Protein AF-A0A8H3U8Z6-F1 (afdb_monomer_lite)

Radius of gyration: 27.69 Å; chains: 1; bounding box: 35×63×75 Å

Organism: Venturia inaequalis (NCBI:txid5025)

Foldseek 3Di:
DDDDDDDDDDDDDDDDDDDDDDDPDPDPDPPPPPPPVPPPPPPDLVNDPLVVNLVVLLVVLLVCLVVCLVQVVVVHPDDVLVVVLVVCCVVCVVCNVSSVVSSVVSVVSSVVVNVPPPPPD

Structure (mmCIF, N/CA/C/O backbone):
data_AF-A0A8H3U8Z6-F1
#
_entry.id   AF-A0A8H3U8Z6-F1
#
loop_
_atom_site.group_PDB
_atom_site.id
_atom_site.type_symbol
_atom_site.label_atom_id
_atom_site.label_alt_id
_atom_site.label_comp_id
_atom_site.label_asym_id
_atom_site.label_entity_id
_atom_site.label_seq_id
_atom_site.pdbx_PDB_ins_code
_atom_site.Cartn_x
_atom_site.Cartn_y
_atom_site.Cartn_z
_atom_site.occupancy
_atom_site.B_iso_or_equiv
_atom_site.auth_seq_id
_atom_site.auth_comp_id
_atom_site.auth_asym_id
_atom_site.auth_atom_id
_atom_site.pdbx_PDB_model_num
ATOM 1 N N . MET A 1 1 ? -4.877 43.850 43.591 1.00 43.06 1 MET A N 1
ATOM 2 C CA . MET A 1 1 ? -3.431 43.892 43.272 1.00 43.06 1 MET A CA 1
ATOM 3 C C . MET A 1 1 ? -3.262 43.797 41.755 1.00 43.06 1 MET A C 1
ATOM 5 O O . MET A 1 1 ? -3.881 42.905 41.186 1.00 43.06 1 MET A O 1
ATOM 9 N N . PRO A 1 2 ? -2.539 44.722 41.093 1.00 38.00 2 PRO A N 1
ATOM 10 C CA . PRO A 1 2 ? -2.425 44.768 39.631 1.00 38.00 2 PRO A CA 1
ATOM 11 C C . PRO A 1 2 ? -1.132 44.137 39.051 1.00 38.00 2 PRO A C 1
ATOM 13 O O . PRO A 1 2 ? -0.044 44.412 39.544 1.00 38.00 2 PRO A O 1
ATOM 16 N N . LEU A 1 3 ? -1.323 43.420 37.924 1.00 47.91 3 LEU A N 1
ATOM 17 C CA . LEU A 1 3 ? -0.435 43.037 36.792 1.00 47.91 3 LEU A CA 1
ATOM 18 C C . LEU A 1 3 ? 0.716 42.020 36.997 1.00 47.91 3 LEU A C 1
ATOM 20 O O . LEU A 1 3 ? 1.410 42.032 38.007 1.00 47.91 3 LEU A O 1
ATOM 24 N N . PRO A 1 4 ? 0.998 41.213 35.947 1.00 47.50 4 PRO A N 1
ATOM 25 C CA . PRO A 1 4 ? 2.132 41.584 35.098 1.00 47.50 4 PRO A CA 1
ATOM 26 C C . PRO A 1 4 ? 1.834 41.635 33.590 1.00 47.50 4 PRO A C 1
ATOM 28 O O . PRO A 1 4 ? 1.017 40.908 33.033 1.00 47.50 4 PRO A O 1
ATOM 31 N N . LYS A 1 5 ? 2.559 42.554 32.949 1.00 48.28 5 LYS A N 1
ATOM 32 C CA . LYS A 1 5 ? 2.615 42.846 31.515 1.00 48.28 5 LYS A CA 1
ATOM 33 C C . LYS A 1 5 ? 3.477 41.793 30.815 1.00 48.28 5 LYS A C 1
ATOM 35 O O . LYS A 1 5 ? 4.610 41.585 31.242 1.00 48.28 5 LYS A O 1
ATOM 40 N N . ILE A 1 6 ? 3.010 41.232 29.701 1.00 50.91 6 ILE A N 1
ATOM 41 C CA . ILE A 1 6 ? 3.885 40.526 28.757 1.00 50.91 6 ILE A CA 1
ATOM 42 C C . ILE A 1 6 ? 3.937 41.324 27.456 1.00 50.91 6 ILE A C 1
ATOM 44 O O . ILE A 1 6 ? 2.929 41.627 26.824 1.00 50.91 6 ILE A O 1
ATOM 48 N N . PHE A 1 7 ? 5.164 41.715 27.133 1.00 45.56 7 PHE A N 1
ATOM 49 C CA . PHE A 1 7 ? 5.612 42.338 25.900 1.00 45.56 7 PHE A CA 1
ATOM 50 C C . PHE A 1 7 ? 5.403 41.398 24.707 1.00 45.56 7 PHE A C 1
ATOM 52 O O . PHE A 1 7 ? 5.971 40.312 24.686 1.00 45.56 7 PHE A O 1
ATOM 59 N N . THR A 1 8 ? 4.767 41.881 23.644 1.00 41.66 8 THR A N 1
ATOM 60 C CA . THR A 1 8 ? 5.041 41.404 22.281 1.00 41.66 8 THR A CA 1
ATOM 61 C C . THR A 1 8 ? 5.208 42.613 21.370 1.00 41.66 8 THR A C 1
ATOM 63 O O . THR A 1 8 ? 4.248 43.292 21.012 1.00 41.66 8 THR A O 1
ATOM 66 N N . LYS A 1 9 ? 6.467 42.922 21.038 1.00 44.34 9 LYS A N 1
ATOM 67 C CA . LYS A 1 9 ? 6.828 43.904 20.010 1.00 44.34 9 LYS A CA 1
ATOM 68 C C . LYS A 1 9 ? 6.349 43.380 18.654 1.00 44.34 9 LYS A C 1
ATOM 70 O O . LYS A 1 9 ? 6.843 42.359 18.191 1.00 44.34 9 LYS A O 1
ATOM 75 N N . ALA A 1 10 ? 5.444 44.105 18.005 1.00 45.72 10 ALA A N 1
ATOM 76 C CA . ALA A 1 10 ? 5.161 43.922 16.588 1.00 45.72 10 ALA A CA 1
ATOM 77 C C . ALA A 1 10 ? 6.365 44.424 15.772 1.00 45.72 10 ALA A C 1
ATOM 79 O O . ALA A 1 10 ? 6.682 45.617 15.784 1.00 45.72 10 ALA A O 1
ATOM 80 N N . GLN A 1 11 ? 7.064 43.518 15.088 1.00 44.84 11 GLN A N 1
ATOM 81 C CA . GLN A 1 11 ? 8.064 43.882 14.088 1.00 44.84 11 GLN A CA 1
ATOM 82 C C . GLN A 1 11 ? 7.348 44.470 12.868 1.00 44.84 11 GLN A C 1
ATOM 84 O O . GLN A 1 11 ? 6.692 43.764 12.110 1.00 44.84 11 GLN A O 1
ATOM 89 N N . LYS A 1 12 ? 7.481 45.787 12.688 1.00 41.56 12 LYS A N 1
ATOM 90 C CA . LYS A 1 12 ? 7.187 46.470 11.426 1.00 41.56 12 LYS A CA 1
ATOM 91 C C . LYS A 1 12 ? 8.348 46.209 10.471 1.00 41.56 12 LYS A C 1
ATOM 93 O O . LYS A 1 12 ? 9.427 46.768 10.659 1.00 41.56 12 LYS A O 1
ATOM 98 N N . THR A 1 13 ? 8.147 45.376 9.457 1.00 46.91 13 THR A N 1
ATOM 99 C CA . THR A 1 13 ? 9.056 45.320 8.312 1.00 46.91 13 THR A CA 1
ATOM 100 C C . THR A 1 13 ? 8.721 46.465 7.359 1.00 46.91 13 THR A C 1
ATOM 102 O O . THR A 1 13 ? 7.623 46.583 6.822 1.00 46.91 13 THR A O 1
ATOM 105 N N . SER A 1 14 ? 9.694 47.363 7.239 1.00 40.03 14 SER A N 1
ATOM 106 C CA . SER A 1 14 ? 9.755 48.484 6.307 1.00 40.03 14 SER A CA 1
ATOM 107 C C . SER A 1 14 ? 9.766 47.978 4.860 1.00 40.03 14 SER A C 1
ATOM 109 O O . SER A 1 14 ? 10.650 47.204 4.488 1.00 40.03 14 SER A O 1
ATOM 111 N N . PHE A 1 15 ? 8.811 48.426 4.044 1.00 40.47 15 PHE A N 1
ATOM 112 C CA . PHE A 1 15 ? 8.914 48.353 2.588 1.00 40.47 15 PHE A CA 1
ATOM 113 C C . PHE A 1 15 ? 9.655 49.603 2.108 1.00 40.47 15 PHE A C 1
ATOM 115 O O . PHE A 1 15 ? 9.142 50.715 2.193 1.00 40.47 15 PHE A O 1
ATOM 122 N N . ASN A 1 16 ? 10.890 49.415 1.642 1.00 44.62 16 ASN A N 1
ATOM 123 C CA . ASN A 1 16 ? 11.675 50.469 1.013 1.00 44.62 16 ASN A CA 1
ATOM 124 C C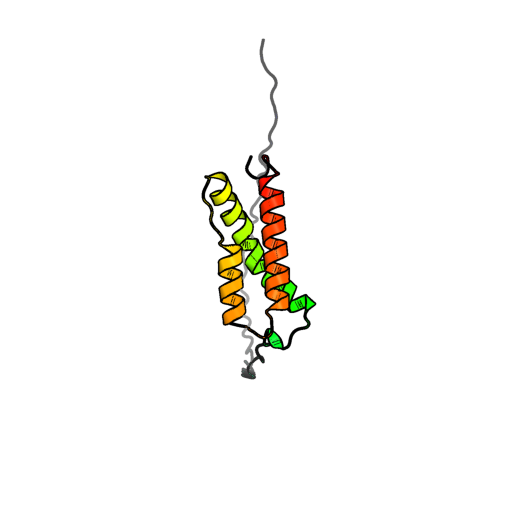 . ASN A 1 16 ? 11.152 50.742 -0.403 1.00 44.62 16 ASN A C 1
ATOM 126 O O . ASN A 1 16 ? 11.315 49.915 -1.301 1.00 44.62 16 ASN A O 1
ATOM 130 N N . ASP A 1 17 ? 10.611 51.942 -0.593 1.00 46.44 17 ASP A N 1
ATOM 131 C CA . ASP A 1 17 ? 10.467 52.619 -1.878 1.00 46.44 17 ASP A CA 1
ATOM 132 C C . ASP A 1 17 ? 11.842 52.797 -2.538 1.00 46.44 17 ASP A C 1
ATOM 134 O O . ASP A 1 17 ? 12.680 53.579 -2.078 1.00 46.44 17 ASP A O 1
ATOM 138 N N . ARG A 1 18 ? 12.086 52.102 -3.653 1.00 42.56 18 ARG A N 1
ATOM 139 C CA . ARG A 1 18 ? 13.115 52.517 -4.613 1.00 42.56 18 ARG A CA 1
ATOM 140 C C . ARG A 1 18 ? 12.588 52.443 -6.036 1.00 42.56 18 ARG A C 1
ATOM 142 O O . ARG A 1 18 ? 12.449 51.378 -6.628 1.00 42.56 18 ARG A O 1
ATOM 149 N N . ALA A 1 19 ? 12.358 53.646 -6.552 1.00 45.41 19 ALA A N 1
ATOM 150 C CA . ALA A 1 19 ? 12.084 53.998 -7.930 1.00 45.41 19 ALA A CA 1
ATOM 151 C C . ALA A 1 19 ? 12.963 53.228 -8.930 1.00 45.41 19 ALA A C 1
ATOM 153 O O . ALA A 1 19 ? 14.195 53.303 -8.898 1.00 45.41 19 ALA A O 1
ATOM 154 N N . ILE A 1 20 ? 12.310 52.539 -9.863 1.00 48.22 20 ILE A N 1
ATOM 155 C CA . ILE A 1 20 ? 12.952 51.947 -11.033 1.00 48.22 20 ILE A CA 1
ATOM 156 C C . ILE A 1 20 ? 13.068 53.055 -12.081 1.00 48.22 20 ILE A C 1
ATOM 158 O O . ILE A 1 20 ? 12.082 53.473 -12.679 1.00 48.22 20 ILE A O 1
ATOM 162 N N . LYS A 1 21 ? 14.290 53.568 -12.254 1.00 46.78 21 LYS A N 1
ATOM 163 C CA . LYS A 1 21 ? 14.646 54.498 -13.328 1.00 46.78 21 LYS A CA 1
ATOM 164 C C . LYS A 1 21 ? 14.688 53.767 -14.667 1.00 46.78 21 LYS A C 1
ATOM 166 O O . LYS A 1 21 ? 15.390 52.766 -14.812 1.00 46.78 21 LYS A O 1
ATOM 171 N N . ASP A 1 22 ? 14.011 54.361 -15.639 1.00 48.50 22 ASP A N 1
ATOM 172 C CA . ASP A 1 22 ? 14.107 54.082 -17.064 1.00 48.50 22 ASP A CA 1
ATOM 173 C C . ASP A 1 22 ? 15.555 53.929 -17.544 1.00 48.50 22 ASP A C 1
ATOM 175 O O . ASP A 1 22 ? 16.377 54.843 -17.422 1.00 48.50 22 ASP A O 1
ATOM 179 N N . LYS A 1 23 ? 15.847 52.802 -18.197 1.00 52.62 23 LYS A N 1
ATOM 180 C CA . LYS A 1 23 ? 16.920 52.717 -19.191 1.00 52.62 23 LYS A CA 1
ATOM 181 C C . LYS A 1 23 ? 16.410 51.984 -20.425 1.00 52.62 23 LYS A C 1
ATOM 183 O O . LYS A 1 23 ? 16.369 50.758 -20.476 1.00 52.62 23 LYS A O 1
ATOM 188 N N . LYS A 1 24 ? 16.057 52.777 -21.442 1.00 49.38 24 LYS A N 1
ATOM 189 C CA . LYS A 1 24 ? 15.929 52.351 -22.840 1.00 49.38 24 LYS A CA 1
ATOM 190 C C . LYS A 1 24 ? 17.276 51.790 -23.303 1.00 49.38 24 LYS A C 1
ATOM 192 O O . LYS A 1 24 ? 18.193 52.543 -23.611 1.00 49.38 24 LYS A O 1
ATOM 197 N N . GLY A 1 25 ? 17.385 50.468 -23.337 1.00 41.38 25 GLY A N 1
ATOM 198 C CA . GLY A 1 25 ? 18.468 49.737 -23.986 1.00 41.38 25 GLY A CA 1
ATOM 199 C C . GLY A 1 25 ? 17.861 48.801 -25.018 1.00 41.38 25 GLY A C 1
ATOM 200 O O . GLY A 1 25 ? 17.328 47.753 -24.671 1.00 41.38 25 GLY A O 1
ATOM 201 N N . MET A 1 26 ? 17.893 49.203 -26.286 1.00 49.44 26 MET A N 1
ATOM 202 C CA . MET A 1 26 ? 17.404 48.408 -27.409 1.00 49.44 26 MET A CA 1
ATOM 203 C C . MET A 1 26 ? 18.391 47.264 -27.679 1.00 49.44 26 MET A C 1
ATOM 205 O O . MET A 1 26 ? 19.286 47.382 -28.511 1.00 49.44 26 MET A O 1
ATOM 209 N N . ILE A 1 27 ? 18.258 46.159 -26.946 1.00 55.81 27 ILE A N 1
ATOM 210 C CA . ILE A 1 27 ? 19.004 44.929 -27.218 1.00 55.81 27 ILE A CA 1
ATOM 211 C C . ILE A 1 27 ? 18.184 44.130 -28.234 1.00 55.81 27 ILE A C 1
ATOM 213 O O . ILE A 1 27 ? 17.166 43.530 -27.894 1.00 55.81 27 ILE A O 1
ATOM 217 N N . LYS A 1 28 ? 18.624 44.124 -29.500 1.00 49.50 28 LYS A N 1
ATOM 218 C CA . LYS A 1 28 ? 18.185 43.136 -30.498 1.00 49.50 28 LYS A CA 1
ATOM 219 C C . LYS A 1 28 ? 18.644 41.753 -30.027 1.00 49.50 28 LYS A C 1
ATOM 221 O O . LYS A 1 28 ? 19.723 41.289 -30.386 1.00 49.50 28 LYS A O 1
ATOM 226 N N . ALA A 1 29 ? 17.827 41.100 -29.207 1.00 49.59 29 ALA A N 1
ATOM 227 C CA . ALA A 1 29 ? 17.976 39.687 -28.910 1.00 49.59 29 ALA A CA 1
ATOM 228 C C . ALA A 1 29 ? 17.641 38.909 -30.188 1.00 49.59 29 ALA A C 1
ATOM 230 O O . ALA A 1 29 ? 16.489 38.833 -30.615 1.00 49.59 29 ALA A O 1
ATOM 231 N N . LYS A 1 30 ? 18.669 38.365 -30.839 1.00 51.84 30 LYS A N 1
ATOM 232 C CA . LYS A 1 30 ? 18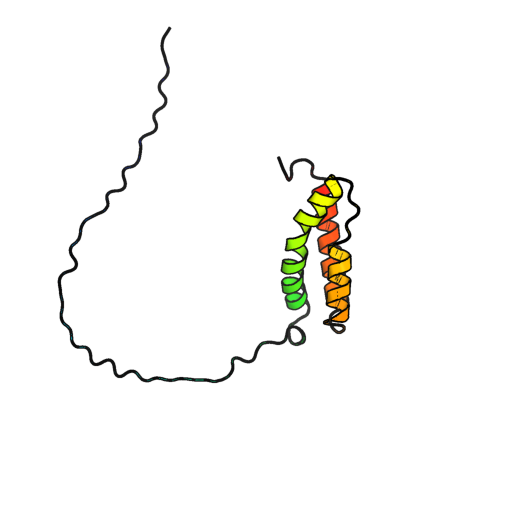.508 37.382 -31.908 1.00 51.84 30 LYS A CA 1
ATOM 233 C C . LYS A 1 30 ? 17.960 36.116 -31.244 1.00 51.84 30 LYS A C 1
ATOM 235 O O . LYS A 1 30 ? 18.724 35.321 -30.708 1.00 51.84 30 LYS A O 1
ATOM 240 N N . MET A 1 31 ? 16.633 35.990 -31.198 1.00 54.97 31 MET A N 1
ATOM 241 C CA . MET A 1 31 ? 15.942 34.791 -30.727 1.00 54.97 31 MET A CA 1
ATOM 242 C C . MET A 1 31 ? 16.304 33.631 -31.655 1.00 54.97 31 MET A C 1
ATOM 244 O O . MET A 1 31 ? 15.710 33.440 -32.713 1.00 54.97 31 MET A O 1
ATOM 248 N N . THR A 1 32 ? 17.316 32.857 -31.277 1.00 54.62 32 THR A N 1
ATOM 249 C CA . THR A 1 32 ? 17.494 31.512 -31.809 1.00 54.62 32 THR A CA 1
ATOM 250 C C . THR A 1 32 ? 16.451 30.636 -31.133 1.00 54.62 32 THR A C 1
ATOM 252 O O . THR A 1 32 ? 16.674 30.131 -30.034 1.00 54.62 32 THR A O 1
ATOM 255 N N . ASN A 1 33 ? 15.297 30.482 -31.781 1.00 56.09 33 ASN A N 1
ATOM 256 C CA . ASN A 1 33 ? 14.334 29.440 -31.452 1.00 56.09 33 ASN A CA 1
ATOM 257 C C . ASN A 1 33 ? 14.966 28.088 -31.798 1.00 56.09 33 ASN A C 1
ATOM 259 O O . ASN A 1 33 ? 14.721 27.521 -32.860 1.00 56.09 33 ASN A O 1
ATOM 263 N N . THR A 1 34 ? 15.813 27.563 -30.917 1.00 54.00 34 THR A N 1
ATOM 264 C CA . THR A 1 34 ? 16.146 26.142 -30.915 1.00 54.00 34 THR A CA 1
ATOM 265 C C . THR A 1 34 ? 14.984 25.402 -30.275 1.00 54.00 34 THR A C 1
ATOM 267 O O . THR A 1 34 ? 15.037 24.943 -29.136 1.00 54.00 34 THR A O 1
ATOM 270 N N . THR A 1 35 ? 13.900 25.275 -31.038 1.00 59.06 35 THR A N 1
ATOM 271 C CA . THR A 1 35 ? 12.832 24.317 -30.768 1.00 59.06 35 THR A CA 1
ATOM 272 C C . THR A 1 35 ? 13.412 22.921 -30.995 1.00 59.06 35 THR A C 1
ATOM 274 O O . THR A 1 35 ? 13.201 22.286 -32.022 1.00 59.06 35 THR A O 1
ATOM 277 N N . SER A 1 36 ? 14.224 22.442 -30.049 1.00 52.25 36 SER A N 1
ATOM 278 C CA . SER A 1 36 ? 14.622 21.039 -29.987 1.00 52.25 36 SER A CA 1
ATOM 279 C C . SER A 1 36 ? 13.408 20.243 -29.513 1.00 52.25 36 SER A C 1
ATOM 281 O O . SER A 1 36 ? 13.298 19.886 -28.342 1.00 52.25 36 SER A O 1
ATOM 283 N N . SER A 1 37 ? 12.495 19.954 -30.437 1.00 62.41 37 SER A N 1
ATOM 284 C CA . SER A 1 37 ? 11.334 19.076 -30.264 1.00 62.41 37 SER A CA 1
ATOM 285 C C . SER A 1 37 ? 11.726 17.594 -30.225 1.00 62.41 37 SER A C 1
ATOM 287 O O . SER A 1 37 ? 11.023 16.736 -30.755 1.00 62.41 37 SER A O 1
ATOM 289 N N . LYS A 1 38 ? 12.859 17.253 -29.597 1.00 63.84 38 LYS A N 1
ATOM 290 C CA . LYS A 1 38 ? 13.150 15.847 -29.320 1.00 63.84 38 LYS A CA 1
ATOM 291 C C . LYS A 1 38 ? 12.161 15.396 -28.245 1.00 63.84 38 LYS A C 1
ATOM 293 O O . LYS A 1 38 ? 12.171 15.990 -27.162 1.00 63.84 38 LYS A O 1
ATOM 298 N N . PRO A 1 39 ? 11.311 14.389 -28.506 1.00 59.91 39 PRO A N 1
ATOM 299 C CA . PRO A 1 39 ? 10.439 13.858 -27.474 1.00 59.91 39 PRO A CA 1
ATOM 300 C C . PRO A 1 39 ? 11.329 13.393 -26.322 1.00 59.91 39 PRO A C 1
ATOM 302 O O . PRO A 1 39 ? 12.224 12.563 -26.511 1.00 59.91 39 PRO A O 1
ATOM 305 N N . LYS A 1 40 ? 11.134 13.974 -25.131 1.00 65.50 40 LYS A N 1
ATOM 306 C CA . LYS A 1 40 ? 11.733 13.431 -23.911 1.00 65.50 40 LYS A CA 1
ATOM 307 C C . LYS A 1 40 ? 11.220 12.000 -23.822 1.00 65.50 40 LYS A C 1
ATOM 309 O O . LYS A 1 40 ? 10.013 11.805 -23.713 1.00 65.50 40 LYS A O 1
ATOM 314 N N . LYS A 1 41 ? 12.113 11.014 -23.948 1.00 64.12 41 LYS A N 1
ATOM 315 C CA . LYS A 1 41 ? 11.756 9.607 -23.763 1.00 64.12 41 LYS A CA 1
ATOM 316 C C . LYS A 1 41 ? 11.139 9.504 -22.374 1.00 64.12 41 LYS A C 1
ATOM 318 O O . LYS A 1 41 ? 11.836 9.713 -21.384 1.0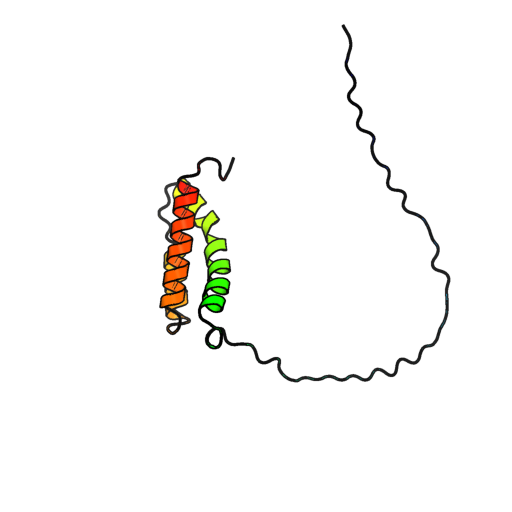0 64.12 41 LYS A O 1
ATOM 323 N N . THR A 1 42 ? 9.834 9.279 -22.307 1.00 61.56 42 THR A N 1
ATOM 324 C CA . THR A 1 42 ? 9.150 8.991 -21.052 1.00 61.56 42 THR A CA 1
ATOM 325 C C . THR A 1 42 ? 9.776 7.713 -20.523 1.00 61.56 42 THR A C 1
ATOM 327 O O . THR A 1 42 ? 9.656 6.663 -21.158 1.00 61.56 42 THR A O 1
ATOM 330 N N . ALA A 1 43 ? 10.532 7.812 -19.429 1.00 65.56 43 ALA A N 1
ATOM 331 C CA . ALA A 1 43 ? 11.058 6.634 -18.763 1.00 65.56 43 ALA A CA 1
ATOM 332 C C . ALA A 1 43 ? 9.854 5.782 -18.353 1.00 65.56 43 ALA A C 1
ATOM 334 O O . ALA A 1 43 ? 8.995 6.237 -17.599 1.00 65.56 43 ALA A O 1
ATOM 335 N N . SER A 1 44 ? 9.743 4.587 -18.928 1.00 79.12 44 SER A N 1
ATOM 336 C CA . SER A 1 44 ? 8.690 3.652 -18.551 1.00 79.12 44 SER A CA 1
ATOM 337 C C . SER A 1 44 ? 8.980 3.151 -17.142 1.00 79.12 44 SER A C 1
ATOM 339 O O . SER A 1 44 ? 10.131 2.819 -16.843 1.00 79.12 44 SER A O 1
ATOM 341 N N . LEU A 1 45 ? 7.954 3.046 -16.295 1.00 78.75 45 LEU A N 1
ATOM 342 C CA . LEU A 1 45 ? 8.080 2.494 -14.942 1.00 78.75 45 LEU A CA 1
ATOM 343 C C . LEU A 1 45 ? 8.792 1.131 -14.962 1.00 78.75 45 LEU A C 1
ATOM 345 O O . LEU A 1 45 ? 9.624 0.850 -14.107 1.00 78.75 45 LEU A O 1
ATOM 349 N N . LEU A 1 46 ? 8.529 0.318 -15.988 1.00 82.69 46 LEU A N 1
ATOM 350 C CA . LEU A 1 46 ? 9.106 -1.018 -16.154 1.00 82.69 46 LEU A CA 1
ATOM 351 C C . LEU A 1 46 ? 10.617 -1.013 -16.412 1.00 82.69 46 LEU A C 1
ATOM 353 O O . LEU A 1 46 ? 11.283 -1.999 -16.116 1.00 82.69 46 LEU A O 1
ATOM 357 N N . SER A 1 47 ? 11.154 0.084 -16.950 1.00 87.31 47 SER A N 1
ATOM 358 C CA . SER A 1 47 ? 12.588 0.229 -17.230 1.00 87.31 47 SER A CA 1
ATOM 359 C C . SER A 1 47 ? 13.412 0.614 -16.000 1.00 87.31 47 SER A C 1
ATOM 361 O O . SER A 1 47 ? 14.641 0.629 -16.063 1.00 87.31 47 SER A O 1
ATOM 363 N N . LEU A 1 48 ? 12.746 0.946 -14.891 1.00 86.56 48 LEU A N 1
ATOM 364 C CA . LEU A 1 48 ? 13.407 1.364 -13.666 1.00 86.56 48 LEU A CA 1
ATOM 365 C C . LEU A 1 48 ? 13.835 0.156 -12.816 1.00 86.56 48 LEU A C 1
ATOM 367 O O . LEU A 1 48 ? 13.125 -0.854 -12.780 1.00 86.56 48 LEU A O 1
ATOM 371 N N . PRO A 1 49 ? 14.955 0.276 -12.078 1.00 90.50 49 PRO A N 1
ATOM 372 C CA . PRO A 1 49 ? 15.323 -0.655 -11.022 1.00 90.50 49 PRO A CA 1
ATOM 373 C C . PRO A 1 49 ? 14.194 -0.860 -10.018 1.00 90.50 49 PRO A C 1
ATOM 375 O O . PRO A 1 49 ? 13.422 0.059 -9.722 1.00 90.50 49 PRO A O 1
ATOM 378 N N . ARG A 1 50 ? 14.148 -2.067 -9.459 1.00 89.75 50 ARG A N 1
ATOM 379 C CA . ARG A 1 50 ? 13.117 -2.500 -8.517 1.00 89.75 50 ARG A CA 1
ATOM 380 C C . ARG A 1 50 ? 12.947 -1.520 -7.356 1.00 89.75 50 ARG A C 1
ATOM 382 O O . ARG A 1 50 ? 11.820 -1.156 -7.031 1.00 89.75 50 ARG A O 1
ATOM 389 N N . GLU A 1 51 ? 14.051 -1.046 -6.782 1.00 91.25 51 GLU A N 1
ATOM 390 C CA . GLU A 1 51 ? 14.042 -0.112 -5.654 1.00 91.25 51 GLU A CA 1
ATOM 391 C C . GLU A 1 51 ? 13.329 1.200 -6.008 1.00 91.25 51 GLU A C 1
ATOM 393 O O . GLU A 1 51 ? 12.528 1.704 -5.221 1.00 91.25 51 GLU A O 1
ATOM 398 N N . LEU A 1 52 ? 13.560 1.734 -7.213 1.00 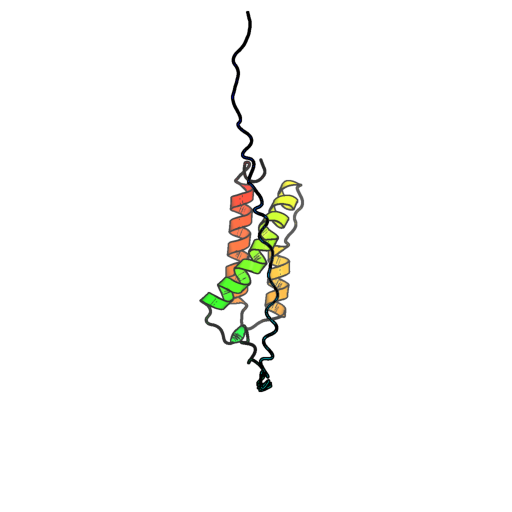90.75 52 LEU A N 1
ATOM 399 C CA . LEU A 1 52 ? 12.918 2.972 -7.663 1.00 90.75 52 LEU A CA 1
ATOM 400 C C . LEU A 1 52 ? 11.433 2.764 -7.969 1.00 90.75 52 LEU A C 1
ATOM 402 O O . LEU A 1 52 ? 10.622 3.629 -7.642 1.00 90.75 52 LEU A O 1
ATOM 406 N N . ARG A 1 53 ? 11.053 1.615 -8.546 1.00 91.38 53 ARG A N 1
ATOM 407 C CA . ARG A 1 53 ? 9.633 1.283 -8.765 1.00 91.38 53 ARG A CA 1
ATOM 408 C C . ARG A 1 53 ? 8.874 1.240 -7.445 1.00 91.38 53 ARG A C 1
ATOM 410 O O . ARG A 1 53 ? 7.807 1.834 -7.336 1.00 91.38 53 ARG A O 1
ATOM 417 N N . GLN A 1 54 ? 9.454 0.595 -6.435 1.00 93.31 54 GLN A N 1
ATOM 418 C CA . GLN A 1 54 ? 8.867 0.528 -5.100 1.00 93.31 54 GLN A CA 1
ATOM 419 C C . GLN A 1 54 ? 8.760 1.910 -4.460 1.00 93.31 54 GLN A C 1
ATOM 421 O O . GLN A 1 54 ? 7.707 2.230 -3.932 1.00 93.31 54 GLN A O 1
ATOM 426 N N . GLN A 1 55 ? 9.791 2.756 -4.542 1.00 92.44 55 GLN A N 1
ATOM 427 C CA . GLN A 1 55 ? 9.725 4.121 -4.000 1.00 92.44 55 GLN A CA 1
ATOM 428 C C . GLN A 1 55 ? 8.598 4.952 -4.622 1.00 92.44 55 GLN A C 1
ATOM 430 O O . GLN A 1 55 ? 7.898 5.658 -3.901 1.00 92.44 55 GLN A O 1
ATOM 435 N N . ILE A 1 56 ? 8.400 4.844 -5.940 1.00 90.88 56 ILE A N 1
ATOM 436 C CA . ILE A 1 56 ? 7.301 5.527 -6.634 1.00 90.88 56 ILE A CA 1
ATOM 437 C C . ILE A 1 56 ? 5.951 5.013 -6.119 1.00 90.88 56 ILE A C 1
ATOM 439 O O . ILE A 1 56 ? 5.111 5.811 -5.710 1.00 90.88 56 ILE A O 1
ATOM 443 N N . LEU A 1 57 ? 5.769 3.689 -6.072 1.00 92.38 57 LEU A N 1
ATOM 444 C CA . LEU A 1 57 ? 4.526 3.069 -5.602 1.00 92.38 57 LEU A CA 1
ATOM 445 C C . LEU A 1 57 ? 4.248 3.369 -4.119 1.00 92.38 57 LEU A C 1
ATOM 447 O O . LEU A 1 57 ? 3.100 3.591 -3.745 1.00 92.38 57 LEU A O 1
ATOM 451 N N . ILE A 1 58 ? 5.279 3.418 -3.267 1.00 94.31 58 ILE A N 1
ATOM 452 C CA . ILE A 1 58 ? 5.147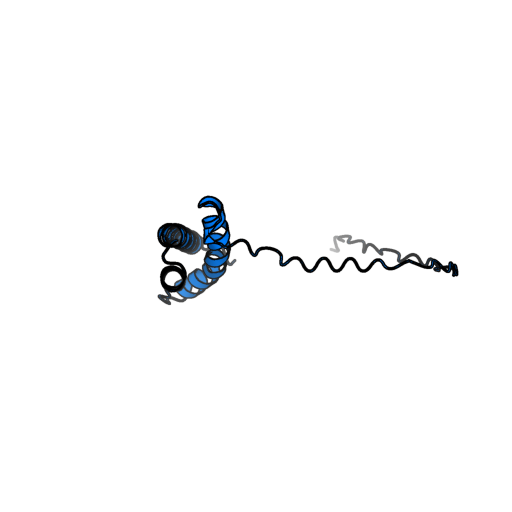 3.715 -1.829 1.00 94.31 58 ILE A CA 1
ATOM 453 C C . ILE A 1 58 ? 4.487 5.071 -1.609 1.00 94.31 58 ILE A C 1
ATOM 455 O O . ILE A 1 58 ? 3.630 5.187 -0.738 1.00 94.31 58 ILE A O 1
ATOM 459 N N . LEU A 1 59 ? 4.855 6.089 -2.389 1.00 91.81 59 LEU A N 1
ATOM 460 C CA . LEU A 1 59 ? 4.264 7.421 -2.253 1.00 91.81 59 LEU A CA 1
ATOM 461 C C . LEU A 1 59 ? 2.760 7.403 -2.538 1.00 91.81 59 LEU A C 1
ATOM 463 O O . LEU A 1 59 ? 1.993 8.031 -1.810 1.00 91.81 59 LEU A O 1
ATOM 467 N N . GLU A 1 60 ? 2.340 6.659 -3.562 1.00 90.81 60 GLU A N 1
ATOM 468 C CA . GLU A 1 60 ? 0.927 6.541 -3.923 1.00 90.81 60 GLU A CA 1
ATOM 469 C C . GLU A 1 60 ? 0.137 5.783 -2.856 1.00 90.81 60 GLU A C 1
ATOM 471 O O . GLU A 1 60 ? -0.915 6.249 -2.428 1.00 90.81 60 GLU A O 1
ATOM 476 N N . PHE A 1 61 ? 0.655 4.655 -2.371 1.00 93.94 61 PHE A N 1
ATOM 477 C CA . PHE A 1 61 ? -0.022 3.860 -1.345 1.00 93.94 61 PHE A CA 1
ATOM 478 C C . PHE A 1 61 ? -0.085 4.585 0.005 1.00 93.94 61 PHE A C 1
ATOM 480 O O . PHE A 1 61 ? -1.130 4.586 0.657 1.00 93.94 61 PHE A O 1
ATOM 487 N N . ASN A 1 62 ? 0.992 5.268 0.402 1.00 92.00 62 ASN A N 1
ATOM 488 C CA . ASN A 1 62 ? 1.037 6.021 1.656 1.00 92.00 62 ASN A CA 1
ATOM 489 C C . ASN A 1 62 ? 0.040 7.185 1.688 1.00 92.00 62 ASN A C 1
ATOM 491 O O . ASN A 1 62 ? -0.416 7.557 2.767 1.00 92.00 62 ASN A O 1
ATOM 495 N N . ALA A 1 63 ? -0.346 7.739 0.536 1.00 91.50 63 ALA A N 1
ATOM 496 C CA . ALA A 1 63 ? -1.367 8.783 0.479 1.00 91.50 63 ALA A CA 1
ATOM 497 C C . ALA A 1 63 ? -2.744 8.296 0.976 1.00 91.50 63 ALA A C 1
ATOM 499 O O . ALA A 1 63 ? -3.531 9.095 1.482 1.00 91.50 63 ALA A O 1
ATOM 500 N N . TYR A 1 64 ? -3.024 6.991 0.877 1.00 91.75 64 TYR A N 1
ATOM 501 C CA . TYR A 1 64 ? -4.288 6.391 1.315 1.00 91.75 64 TYR A CA 1
ATOM 502 C C . TYR A 1 64 ? -4.256 5.862 2.752 1.00 91.75 64 TYR A C 1
ATOM 504 O O . TYR A 1 64 ? -5.314 5.578 3.311 1.00 91.75 64 TYR A O 1
ATOM 512 N N . VAL A 1 65 ? -3.081 5.778 3.383 1.00 92.25 65 VAL A N 1
ATOM 513 C CA . VAL A 1 65 ? -2.932 5.290 4.765 1.00 92.25 65 VAL A CA 1
ATOM 514 C C . VAL A 1 65 ? -3.774 6.108 5.764 1.00 92.25 65 VAL A C 1
ATOM 516 O O . VAL A 1 65 ? -4.564 5.501 6.487 1.00 92.25 65 VAL A O 1
ATOM 519 N N . PRO A 1 66 ? -3.728 7.459 5.790 1.00 90.88 66 PRO A N 1
ATOM 520 C CA . PRO A 1 66 ? -4.556 8.242 6.715 1.00 90.88 66 PRO A CA 1
ATOM 521 C C . PRO A 1 66 ? -6.061 8.036 6.496 1.00 90.88 66 PRO A C 1
ATOM 523 O O . PRO A 1 66 ? -6.852 8.049 7.444 1.00 90.88 66 PRO A O 1
ATOM 526 N N . LEU A 1 67 ? -6.465 7.835 5.239 1.00 89.62 67 LEU A N 1
ATOM 527 C CA . LEU A 1 67 ? -7.858 7.612 4.872 1.00 89.62 67 LEU A CA 1
ATOM 528 C C . LEU A 1 67 ? -8.349 6.267 5.419 1.00 89.62 67 LEU A C 1
ATOM 530 O O . LEU A 1 67 ? -9.359 6.224 6.118 1.00 89.62 67 LEU A O 1
ATOM 534 N N . GLU A 1 68 ? -7.602 5.194 5.156 1.00 91.25 68 GLU A N 1
ATOM 535 C CA . GLU A 1 68 ? -7.885 3.846 5.659 1.00 91.25 68 GLU A CA 1
ATOM 536 C C . GLU A 1 68 ? -7.979 3.833 7.196 1.00 91.25 68 GLU A C 1
ATOM 538 O O . GLU A 1 68 ? -8.952 3.323 7.753 1.00 91.25 68 GLU A O 1
ATOM 543 N N . VAL A 1 69 ? -7.031 4.478 7.890 1.00 90.69 69 VAL A N 1
ATOM 544 C CA . VAL A 1 69 ? -7.041 4.621 9.359 1.00 90.69 69 VAL A CA 1
ATOM 545 C C . VAL A 1 69 ? -8.305 5.333 9.842 1.00 90.69 69 VAL A C 1
ATOM 547 O O . VAL A 1 69 ? -8.959 4.869 10.778 1.00 90.69 69 VAL A O 1
ATOM 550 N N . THR A 1 70 ? -8.673 6.449 9.206 1.00 88.50 70 THR A N 1
ATOM 551 C CA . THR A 1 70 ? -9.851 7.244 9.592 1.00 88.50 70 THR A CA 1
ATOM 552 C C . THR A 1 70 ? -11.131 6.414 9.532 1.00 88.50 70 THR A C 1
ATOM 554 O O . THR A 1 70 ? -11.958 6.487 10.441 1.00 88.50 70 THR A O 1
ATOM 557 N N . TYR A 1 71 ? -11.296 5.613 8.481 1.00 88.62 71 TYR A N 1
ATOM 558 C CA . TYR A 1 71 ? -12.470 4.765 8.312 1.00 88.62 71 TYR A CA 1
ATOM 559 C C . TYR A 1 71 ? -12.479 3.571 9.267 1.00 88.62 71 TYR A C 1
ATOM 561 O O . TYR A 1 71 ? -13.495 3.319 9.916 1.00 88.62 71 TYR A O 1
ATOM 569 N N . ARG A 1 72 ? -11.339 2.896 9.453 1.00 88.12 72 ARG A N 1
ATOM 570 C CA . ARG A 1 72 ? -11.235 1.793 10.420 1.00 88.12 72 ARG A CA 1
ATOM 571 C C . ARG A 1 72 ? -11.541 2.242 11.849 1.00 88.12 72 ARG A C 1
ATOM 573 O O . ARG A 1 72 ? -12.260 1.547 12.560 1.00 88.12 72 ARG A O 1
ATOM 580 N N . ARG A 1 73 ? -11.113 3.447 12.252 1.00 86.50 73 ARG A N 1
ATOM 581 C CA . ARG A 1 73 ? -11.475 4.043 13.558 1.00 86.50 73 ARG A CA 1
ATOM 582 C C . ARG A 1 73 ? -12.976 4.309 13.717 1.00 86.50 73 ARG A C 1
ATOM 584 O O . ARG A 1 73 ? -13.468 4.321 14.840 1.00 86.50 73 ARG A O 1
ATOM 591 N N . ARG A 1 74 ? -13.713 4.506 12.619 1.00 88.00 74 ARG A N 1
ATOM 592 C CA . ARG A 1 74 ? -15.183 4.646 12.621 1.00 88.00 74 ARG A CA 1
ATOM 593 C C . ARG A 1 74 ? -15.915 3.300 12.666 1.00 88.00 74 ARG A C 1
ATOM 595 O O . ARG A 1 74 ? -17.142 3.287 12.678 1.00 88.00 74 ARG A O 1
ATOM 602 N N . GLY A 1 75 ? -15.184 2.185 12.702 1.00 85.19 75 GLY A N 1
ATOM 603 C CA . GLY A 1 75 ? -15.740 0.833 12.651 1.00 85.19 75 GLY A CA 1
ATOM 604 C C . GLY A 1 75 ? -16.042 0.345 11.233 1.00 85.19 75 GLY A C 1
ATOM 605 O O . GLY A 1 75 ? -16.689 -0.687 11.073 1.00 85.19 75 GLY A O 1
ATOM 606 N N . GLU A 1 76 ? -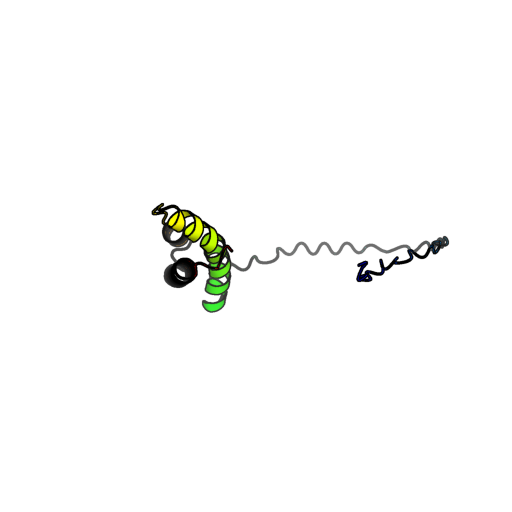15.588 1.060 10.200 1.00 86.69 76 GLU A N 1
ATOM 607 C CA . GLU A 1 76 ? -15.758 0.631 8.815 1.00 86.69 76 GLU A CA 1
ATOM 608 C C . GLU A 1 76 ? -14.624 -0.316 8.403 1.00 86.69 76 GLU A C 1
ATOM 610 O O . GLU A 1 76 ? -13.442 0.012 8.504 1.00 86.69 76 GLU A O 1
ATOM 615 N N . THR A 1 77 ? -14.976 -1.489 7.877 1.00 78.19 77 THR A N 1
ATOM 616 C CA . THR A 1 77 ? -14.021 -2.436 7.283 1.00 78.19 77 THR A CA 1
ATOM 617 C C . THR A 1 77 ? -13.778 -2.079 5.823 1.00 78.19 77 THR A C 1
ATOM 619 O O . THR A 1 77 ? -14.189 -2.793 4.902 1.00 78.19 77 THR A O 1
ATOM 622 N N . LEU A 1 78 ? -13.168 -0.919 5.601 1.00 79.38 78 LEU A N 1
ATOM 623 C CA . LEU A 1 78 ? -12.642 -0.589 4.287 1.00 79.38 78 LEU A CA 1
ATOM 624 C C . LEU A 1 78 ? -11.332 -1.335 4.062 1.00 79.38 78 LEU A C 1
ATOM 626 O O . LEU A 1 78 ? -10.658 -1.740 5.004 1.00 79.38 78 LEU A O 1
ATOM 630 N N . VAL A 1 79 ? -11.074 -1.602 2.787 1.00 86.00 79 VAL A N 1
ATOM 631 C CA . VAL A 1 79 ? -9.913 -2.354 2.318 1.00 86.00 79 VAL A CA 1
ATOM 632 C C . VAL A 1 79 ? -9.327 -1.607 1.119 1.00 86.00 79 VAL A C 1
ATOM 634 O O . VAL A 1 79 ? -9.195 -2.155 0.021 1.00 86.00 79 VAL A O 1
ATOM 637 N N . TYR A 1 80 ? -9.114 -0.292 1.265 1.00 89.12 80 TYR A N 1
ATOM 638 C CA . TYR A 1 80 ? -8.705 0.553 0.138 1.00 89.12 80 TYR A CA 1
ATOM 639 C C . TYR A 1 80 ? -7.334 0.158 -0.384 1.00 89.12 80 TYR A C 1
ATOM 641 O O . TYR A 1 80 ? -7.152 0.085 -1.597 1.00 89.12 80 TYR A O 1
ATOM 649 N N . ILE A 1 81 ? -6.399 -0.130 0.520 1.00 92.44 81 ILE A N 1
ATOM 650 C CA . ILE A 1 81 ? -5.036 -0.524 0.165 1.00 92.44 81 ILE A CA 1
ATOM 651 C C . ILE A 1 81 ? -5.045 -1.815 -0.660 1.00 92.44 81 ILE A C 1
ATOM 653 O O . ILE A 1 81 ? -4.411 -1.862 -1.714 1.00 92.44 81 ILE A O 1
ATOM 657 N N . ASP A 1 82 ? -5.817 -2.827 -0.260 1.00 92.38 82 ASP A N 1
ATOM 658 C CA . ASP A 1 82 ? -5.838 -4.095 -0.999 1.00 92.38 82 ASP A CA 1
ATOM 659 C C . ASP A 1 82 ? -6.569 -3.957 -2.341 1.00 92.38 82 ASP A C 1
ATOM 661 O O . ASP A 1 82 ? -6.112 -4.487 -3.354 1.00 92.38 82 ASP A O 1
ATOM 665 N N . LYS A 1 83 ? -7.652 -3.166 -2.401 1.00 92.69 83 LYS A N 1
ATOM 666 C CA . LYS A 1 83 ? -8.321 -2.842 -3.675 1.00 92.69 83 LYS A CA 1
ATOM 667 C C . LYS A 1 83 ? -7.397 -2.078 -4.623 1.00 92.69 83 LYS A C 1
ATOM 669 O O . LYS A 1 83 ? -7.393 -2.347 -5.825 1.00 92.69 83 LYS A O 1
ATOM 674 N N . LEU A 1 84 ? -6.602 -1.145 -4.100 1.00 92.56 84 LEU A N 1
ATOM 675 C CA . LEU A 1 84 ? -5.595 -0.427 -4.876 1.00 92.56 84 LEU A CA 1
ATOM 676 C C . LEU A 1 84 ? -4.530 -1.398 -5.395 1.00 92.56 84 LEU A C 1
ATOM 678 O O . LEU A 1 84 ? -4.206 -1.376 -6.581 1.00 92.56 84 LEU A O 1
ATOM 682 N N . ALA A 1 85 ? -4.054 -2.314 -4.550 1.00 94.38 85 ALA A N 1
ATOM 683 C CA . ALA A 1 85 ? -3.111 -3.352 -4.948 1.00 94.38 85 ALA A CA 1
ATOM 684 C C . ALA A 1 85 ? -3.657 -4.224 -6.086 1.00 94.38 85 ALA A C 1
ATOM 686 O O . ALA A 1 85 ? -2.952 -4.462 -7.066 1.00 94.38 85 ALA A O 1
ATOM 687 N N . GLU A 1 86 ? -4.918 -4.656 -6.017 1.00 95.12 86 GLU A N 1
ATOM 688 C CA . GLU A 1 86 ? -5.546 -5.416 -7.101 1.00 95.12 86 GLU A CA 1
ATOM 689 C C . GLU A 1 86 ? -5.583 -4.649 -8.427 1.00 95.12 86 GLU A C 1
ATOM 691 O O . GLU A 1 86 ? -5.306 -5.230 -9.480 1.00 95.12 86 GLU A O 1
ATOM 696 N N . LEU A 1 87 ? -5.890 -3.348 -8.398 1.00 94.44 87 LEU A N 1
ATOM 697 C CA . LEU A 1 87 ? -5.911 -2.521 -9.606 1.00 94.44 87 LEU A CA 1
ATOM 698 C C . LEU A 1 87 ? -4.516 -2.407 -10.227 1.00 94.44 87 LEU A C 1
ATOM 700 O O . LEU A 1 87 ? -4.371 -2.583 -11.437 1.00 94.44 87 LEU A O 1
ATOM 704 N N . TYR A 1 88 ? -3.482 -2.196 -9.411 1.00 93.38 88 TYR A N 1
ATOM 705 C CA . TYR A 1 88 ? -2.105 -2.097 -9.898 1.00 93.38 88 TYR A CA 1
ATOM 706 C C . TYR A 1 88 ? -1.579 -3.429 -10.433 1.00 93.38 88 TYR A C 1
ATOM 708 O O . TYR A 1 88 ? -0.916 -3.443 -11.467 1.00 93.38 88 TYR A O 1
ATOM 716 N N . LYS A 1 89 ? -1.932 -4.558 -9.807 1.00 94.38 89 LYS A N 1
ATOM 717 C CA . LYS A 1 89 ? -1.596 -5.897 -10.322 1.00 94.38 89 LYS A CA 1
ATOM 718 C C . LYS A 1 89 ? -2.210 -6.164 -11.695 1.00 94.38 89 LYS A C 1
ATOM 720 O O . LYS A 1 89 ? -1.582 -6.813 -12.524 1.00 94.38 89 LYS A O 1
ATOM 725 N N . ARG A 1 90 ? -3.428 -5.667 -11.943 1.00 94.00 90 ARG A N 1
ATOM 726 C CA . ARG A 1 90 ? -4.092 -5.782 -13.253 1.00 94.00 90 ARG A CA 1
ATOM 727 C C . ARG A 1 90 ? -3.489 -4.839 -14.291 1.00 94.00 90 ARG A C 1
ATOM 729 O O . ARG A 1 90 ? -3.386 -5.217 -15.452 1.00 94.00 90 ARG A O 1
ATOM 736 N N . ALA A 1 91 ? -3.115 -3.628 -13.884 1.00 91.38 91 ALA A N 1
ATOM 737 C CA . ALA A 1 91 ? -2.546 -2.627 -14.781 1.00 91.38 91 ALA A CA 1
ATOM 738 C C . ALA A 1 91 ? -1.087 -2.928 -15.164 1.00 91.38 91 ALA A C 1
ATOM 740 O O . ALA A 1 91 ? -0.681 -2.628 -16.283 1.00 91.38 91 ALA A O 1
ATOM 741 N N . ILE A 1 92 ? -0.305 -3.489 -14.235 1.00 89.94 92 ILE A N 1
ATOM 742 C CA . ILE A 1 92 ? 1.140 -3.706 -14.377 1.00 89.94 92 ILE A CA 1
ATOM 743 C C . ILE A 1 92 ? 1.509 -5.101 -13.832 1.00 89.94 92 ILE A C 1
ATOM 745 O O . ILE A 1 92 ? 2.109 -5.217 -12.755 1.00 89.94 92 ILE A O 1
ATOM 749 N N . PRO A 1 93 ? 1.139 -6.184 -14.542 1.00 89.38 93 PRO A N 1
ATOM 750 C CA . PRO A 1 93 ? 1.365 -7.558 -14.086 1.00 89.38 93 PRO A CA 1
ATOM 751 C C . PRO A 1 93 ? 2.854 -7.908 -13.919 1.00 89.38 93 PRO A C 1
ATOM 753 O O . PRO A 1 93 ? 3.206 -8.801 -13.151 1.00 89.38 93 PRO A O 1
ATOM 756 N N . GLU A 1 94 ? 3.758 -7.182 -14.573 1.00 89.25 94 GLU A N 1
ATOM 757 C CA . GLU A 1 94 ? 5.207 -7.365 -14.453 1.00 89.25 94 GLU A CA 1
ATOM 758 C C . GLU A 1 94 ? 5.766 -6.888 -13.100 1.00 89.25 94 GLU A C 1
ATOM 760 O O . GLU A 1 94 ? 6.885 -7.245 -12.724 1.00 89.25 94 GLU A O 1
ATOM 765 N N . CYS A 1 95 ? 4.996 -6.087 -12.355 1.00 90.44 95 CYS A N 1
ATOM 766 C CA . CYS A 1 95 ? 5.398 -5.476 -11.087 1.00 90.44 95 CYS A CA 1
ATOM 767 C C . CYS A 1 95 ? 4.632 -6.026 -9.873 1.00 90.44 95 CYS A C 1
ATOM 769 O O . CYS A 1 95 ? 4.685 -5.414 -8.808 1.00 90.44 95 CYS A O 1
ATOM 771 N N . VAL A 1 96 ? 3.952 -7.174 -9.987 1.00 93.50 96 VAL A N 1
ATOM 772 C CA . VAL A 1 96 ? 3.120 -7.747 -8.904 1.00 93.50 96 VAL A CA 1
ATOM 773 C C . VAL A 1 96 ? 3.876 -7.841 -7.575 1.00 93.50 96 VAL A C 1
ATOM 775 O O . VAL A 1 96 ? 3.376 -7.366 -6.562 1.00 93.50 96 VAL A O 1
ATOM 778 N N . ASN A 1 97 ? 5.116 -8.339 -7.588 1.00 94.00 97 ASN A N 1
ATOM 779 C CA . ASN A 1 97 ? 5.940 -8.463 -6.377 1.00 94.00 97 ASN A CA 1
ATOM 780 C C . ASN A 1 97 ? 6.272 -7.113 -5.720 1.00 94.00 97 ASN A C 1
ATOM 782 O O . ASN A 1 97 ? 6.478 -7.046 -4.509 1.00 94.00 97 ASN A O 1
ATOM 786 N N . ASP A 1 98 ? 6.381 -6.047 -6.515 1.00 93.75 98 ASP A N 1
ATOM 787 C CA . ASP A 1 98 ? 6.647 -4.705 -5.999 1.00 93.75 98 ASP A CA 1
ATOM 788 C C . ASP A 1 98 ? 5.368 -4.110 -5.413 1.00 93.75 98 ASP A C 1
ATOM 790 O O . ASP A 1 98 ? 5.404 -3.561 -4.317 1.00 93.75 98 ASP A O 1
ATOM 794 N N . VAL A 1 99 ? 4.230 -4.301 -6.085 1.00 94.69 99 VAL A N 1
ATOM 795 C CA . VAL A 1 99 ? 2.913 -3.896 -5.576 1.00 94.69 99 VAL A CA 1
ATOM 796 C C . VAL A 1 99 ? 2.589 -4.617 -4.267 1.00 94.69 99 VAL A C 1
ATOM 798 O O . VAL A 1 99 ? 2.182 -3.967 -3.312 1.00 94.69 99 VAL A O 1
ATOM 801 N N . ASP A 1 100 ? 2.824 -5.928 -4.182 1.00 95.50 100 ASP A N 1
ATOM 802 C CA . ASP A 1 100 ? 2.609 -6.716 -2.960 1.00 95.50 100 ASP A CA 1
ATOM 803 C C . ASP A 1 100 ? 3.463 -6.224 -1.795 1.00 95.50 100 ASP A C 1
ATOM 805 O O . ASP A 1 100 ? 2.977 -6.072 -0.672 1.00 95.50 100 ASP A O 1
ATOM 809 N N . TYR A 1 101 ? 4.737 -5.936 -2.065 1.00 95.44 101 TYR A N 1
ATOM 810 C CA . TYR A 1 101 ? 5.640 -5.389 -1.062 1.00 95.44 101 TYR A CA 1
ATOM 811 C C . TYR A 1 101 ? 5.142 -4.039 -0.531 1.00 95.44 101 TYR A C 1
ATOM 813 O O . TYR A 1 101 ? 5.100 -3.822 0.682 1.00 95.44 101 TYR A O 1
ATOM 821 N N . VAL A 1 102 ? 4.740 -3.141 -1.431 1.00 95.88 102 VAL A N 1
ATOM 822 C CA . VAL A 1 102 ? 4.278 -1.801 -1.062 1.00 95.88 102 VAL A CA 1
ATOM 823 C C . VAL A 1 102 ? 2.925 -1.835 -0.353 1.00 95.88 102 VAL A C 1
ATOM 825 O O . VAL A 1 102 ? 2.764 -1.167 0.665 1.00 95.88 102 VAL A O 1
ATOM 828 N N . ALA A 1 103 ? 1.981 -2.648 -0.825 1.00 95.44 103 ALA A N 1
ATOM 829 C CA . ALA A 1 103 ? 0.683 -2.826 -0.181 1.00 95.44 103 ALA A CA 1
ATOM 830 C C . ALA A 1 103 ? 0.842 -3.351 1.250 1.00 95.44 103 ALA A C 1
ATOM 832 O O . ALA A 1 103 ? 0.244 -2.814 2.181 1.00 95.44 103 ALA A O 1
ATOM 833 N N . LYS A 1 104 ? 1.726 -4.338 1.451 1.00 95.81 104 LYS A N 1
ATOM 834 C CA . LYS A 1 104 ? 2.059 -4.837 2.788 1.00 95.81 104 LYS A CA 1
ATOM 835 C C . LYS A 1 104 ? 2.614 -3.726 3.682 1.00 95.81 104 LYS A C 1
ATOM 837 O O . LYS A 1 104 ? 2.154 -3.577 4.808 1.00 95.81 104 LYS A O 1
ATOM 842 N N . LYS A 1 105 ? 3.560 -2.927 3.181 1.00 95.44 105 LYS A N 1
ATOM 843 C CA . LYS A 1 105 ? 4.145 -1.801 3.929 1.00 95.44 105 LYS A CA 1
ATOM 844 C C . LYS A 1 105 ? 3.114 -0.738 4.306 1.00 95.44 105 LYS A C 1
ATOM 846 O O . LYS A 1 105 ? 3.164 -0.210 5.412 1.00 95.44 105 LYS A O 1
ATOM 851 N N . ALA A 1 106 ? 2.178 -0.444 3.411 1.00 94.38 106 ALA A N 1
ATOM 852 C CA . ALA A 1 106 ? 1.104 0.500 3.683 1.00 94.38 106 ALA A CA 1
ATOM 853 C C . ALA A 1 106 ? 0.126 -0.044 4.737 1.00 94.38 106 ALA A C 1
ATOM 855 O O . ALA A 1 106 ? -0.249 0.688 5.647 1.00 94.38 106 ALA A O 1
ATOM 856 N N . ASN A 1 107 ? -0.231 -1.330 4.670 1.00 94.00 107 ASN A N 1
ATOM 857 C CA . ASN A 1 107 ? -1.059 -1.977 5.690 1.00 94.00 107 ASN A CA 1
ATOM 858 C C . ASN A 1 107 ? -0.361 -2.009 7.062 1.00 94.00 107 ASN A C 1
ATOM 860 O O . ASN A 1 107 ? -0.999 -1.703 8.062 1.00 94.00 107 ASN A O 1
ATOM 864 N N . GLU A 1 108 ? 0.945 -2.299 7.118 1.00 94.12 108 GLU A N 1
ATOM 865 C CA . GLU A 1 108 ? 1.743 -2.184 8.354 1.00 94.12 108 GLU A CA 1
ATOM 866 C C . GLU A 1 108 ? 1.640 -0.766 8.945 1.00 94.12 108 GLU A C 1
ATOM 868 O O . GLU A 1 108 ? 1.331 -0.611 10.123 1.00 94.12 108 GLU A O 1
ATOM 873 N N . ALA A 1 109 ? 1.786 0.272 8.114 1.00 92.81 109 ALA A N 1
ATOM 874 C CA . ALA A 1 109 ? 1.646 1.656 8.561 1.00 92.81 109 ALA A CA 1
ATOM 875 C C . ALA A 1 109 ? 0.227 1.989 9.060 1.00 92.81 109 ALA A C 1
ATOM 877 O O . ALA A 1 109 ? 0.075 2.766 9.999 1.00 92.81 109 ALA A O 1
ATOM 878 N N . VAL A 1 110 ? -0.821 1.410 8.464 1.00 91.94 110 VAL A N 1
ATOM 879 C CA . VAL A 1 110 ? -2.200 1.565 8.957 1.00 91.94 110 VAL A CA 1
ATOM 880 C C . VAL A 1 110 ? -2.346 0.975 10.356 1.00 91.94 110 VAL A C 1
ATOM 882 O O . VAL A 1 110 ? -2.904 1.641 11.225 1.00 91.94 110 VAL A O 1
ATOM 885 N N . GLU A 1 111 ? -1.835 -0.233 10.591 1.00 91.50 111 GLU A N 1
ATOM 886 C CA . GLU A 1 111 ? -1.891 -0.877 11.910 1.00 91.50 111 GLU A CA 1
ATOM 887 C C . GLU A 1 111 ? -1.100 -0.090 12.964 1.00 91.50 111 GLU A C 1
ATOM 889 O O . GLU A 1 111 ? -1.612 0.165 14.057 1.00 91.50 111 GLU A O 1
ATOM 894 N N . ASP A 1 112 ? 0.098 0.389 12.617 1.00 91.62 112 ASP A N 1
ATOM 895 C CA . ASP A 1 112 ? 0.920 1.223 13.503 1.00 91.62 112 ASP A CA 1
ATOM 896 C C . ASP A 1 112 ? 0.177 2.506 13.919 1.00 91.62 112 ASP A C 1
ATOM 898 O O . ASP A 1 112 ? 0.180 2.909 15.087 1.00 91.62 112 ASP A O 1
ATOM 902 N N . LEU A 1 113 ? -0.514 3.145 12.970 1.00 90.00 113 LEU A N 1
ATOM 903 C CA . LEU A 1 113 ? -1.301 4.351 13.223 1.00 90.00 113 LEU A CA 1
ATOM 904 C C . LEU A 1 113 ? -2.618 4.072 13.950 1.00 90.00 113 LEU A C 1
ATOM 906 O O . LEU A 1 113 ? -3.106 4.936 14.678 1.00 90.00 113 LEU A O 1
ATOM 910 N N . LEU A 1 114 ? -3.216 2.895 13.780 1.00 86.75 114 LEU A N 1
ATOM 911 C CA . LEU A 1 114 ? -4.377 2.478 14.568 1.00 86.75 114 LEU A CA 1
ATOM 912 C C . LEU A 1 114 ? -4.002 2.253 16.034 1.00 86.75 114 LEU A C 1
ATOM 914 O O . LEU A 1 114 ? -4.771 2.642 16.912 1.00 86.75 114 LEU A O 1
ATOM 918 N N . GLY A 1 115 ? -2.811 1.707 16.295 1.00 84.12 115 GLY A N 1
ATOM 919 C CA . GLY A 1 115 ? -2.262 1.569 17.644 1.00 84.12 115 GLY A CA 1
ATOM 920 C C . GLY A 1 115 ? -1.906 2.904 18.309 1.00 84.12 115 GLY A C 1
ATOM 921 O O . GLY A 1 115 ? -1.887 2.993 19.537 1.00 84.12 115 GLY A O 1
ATOM 922 N N . ASN A 1 116 ? -1.663 3.959 17.523 1.00 83.69 116 ASN A N 1
ATOM 923 C CA . ASN A 1 116 ? -1.319 5.283 18.031 1.00 83.69 116 ASN A CA 1
ATOM 924 C C . ASN A 1 116 ? -2.554 6.194 18.179 1.00 83.69 116 ASN A C 1
ATOM 926 O O . ASN A 1 116 ? -2.959 6.905 17.251 1.00 83.69 116 ASN A O 1
ATOM 930 N N . LEU A 1 117 ? -3.142 6.199 19.377 1.00 68.12 117 LEU A N 1
ATOM 931 C CA . LEU A 1 117 ? -4.304 7.029 19.724 1.00 68.12 117 LEU A CA 1
ATOM 932 C C . LEU A 1 117 ? -4.045 8.539 19.557 1.00 68.12 117 LEU A C 1
ATOM 934 O O . LEU A 1 117 ? -4.974 9.266 19.210 1.00 68.12 117 LEU A O 1
ATOM 938 N N . ASP A 1 118 ? -2.794 8.985 19.695 1.00 71.81 118 ASP A N 1
ATOM 939 C CA . ASP A 1 118 ? -2.416 10.404 19.658 1.00 71.81 118 ASP A CA 1
ATOM 940 C C . ASP A 1 118 ? -2.228 10.960 18.240 1.00 71.81 118 ASP A C 1
ATOM 942 O O . ASP A 1 118 ? -2.101 12.166 18.059 1.00 71.81 118 ASP A O 1
ATOM 946 N N . TYR A 1 119 ? -2.237 10.116 17.204 1.00 65.62 119 TYR A N 1
ATOM 947 C CA . TYR A 1 119 ? -1.924 10.531 15.828 1.00 65.62 119 TYR A CA 1
ATOM 948 C C . TYR A 1 119 ? -2.915 11.548 15.211 1.00 65.62 119 TYR A C 1
ATOM 950 O O . TYR A 1 119 ? -2.640 12.123 14.161 1.00 65.62 119 TYR A O 1
ATOM 958 N N . TYR A 1 120 ? -4.058 11.792 15.856 1.00 57.16 120 TYR A N 1
ATOM 959 C CA . TYR A 1 120 ? -5.059 12.781 15.431 1.00 57.16 120 TYR A CA 1
ATOM 960 C C . TYR A 1 120 ? -5.455 13.775 16.542 1.00 57.16 120 TYR A C 1
ATOM 962 O O . TYR A 1 120 ? -6.449 14.485 16.371 1.00 57.16 120 TYR A O 1
ATOM 970 N N . CYS A 1 121 ? -4.718 13.813 17.661 1.00 44.78 121 CYS A N 1
ATOM 971 C CA . CYS A 1 121 ? -4.931 14.784 18.741 1.00 44.78 121 CYS A CA 1
ATOM 972 C C . CYS A 1 121 ? -4.274 16.136 18.428 1.00 44.78 121 CYS A C 1
ATOM 974 O O . CYS A 1 121 ? -3.100 16.144 17.993 1.00 44.78 121 CYS A O 1
#

pLDDT: mean 75.07, std 20.11, range [38.0, 95.88]

Sequence (121 aa):
MPLPKIFTKAQKTSFNDRAIKDKKGMIKAKMTNTTSSKPKKTASLLSLPRELRQQILILEFNAYVPLEVTYRRRGETLVYIDKLAELYKRAIPECVNDVDYVAKKANEAVEDLLGNLDYYC

Secondary structure (DSSP, 8-state):
--------------------------------------------GGGS-HHHHHHHHHHHHHHHHHHHHHHHHTT----HHHHHHHHHHHH-GGGHHHHHHHHHHHHHHHHHHHH-GGGG-